Protein AF-A0A6J4Q2N6-F1 (afdb_monomer_lite)

pLDDT: mean 93.21, std 6.3, range [59.44, 98.12]

Sequence (113 aa):
MELRCPDPSANIYLCFAALLHAGLEGIEKGYELPEPMERNLYNLSVEERDKMGIQSLPADLGEAIKEAENSELLHKALGEHTYTRLLELKREEFEDYRIQVTPYELEKFLPVL

Organism: NCBI:txid349277

InterPro domains:
  IPR008146 Glutamine synthetase, catalytic domain [PF00120] (1-108)
  IPR008146 Glutamine synthetase, catalytic domain [PS51987] (1-113)
  IPR014746 Glutamine synthetase/guanido kinase, catalytic domain [SSF55931] (1-110)

Foldseek 3Di:
DDDDPDDPVDDPVLVVLLVVLVVVVCVVVVDDDDDDDPDDPVPDDPVRCVVVVNDDDDPDLVSVLVVLVPDPSSCVSLDDPRSVVVSVVSVVVVVVVVPDDDPVNCVPPVVVD

Structure (mmCIF, N/CA/C/O backbone):
data_AF-A0A6J4Q2N6-F1
#
_entry.id   AF-A0A6J4Q2N6-F1
#
loop_
_atom_site.group_PDB
_atom_site.id
_atom_site.type_symbol
_atom_site.label_atom_id
_atom_site.label_alt_id
_atom_site.label_comp_id
_atom_site.label_asym_id
_atom_site.label_entity_id
_atom_site.label_seq_id
_atom_site.pdbx_PDB_ins_code
_atom_site.Cartn_x
_atom_site.Cartn_y
_atom_site.Cartn_z
_atom_site.occupancy
_atom_site.B_iso_or_equiv
_atom_site.auth_seq_id
_atom_site.auth_comp_id
_atom_site.auth_asym_id
_atom_site.auth_atom_id
_atom_site.pdbx_PDB_model_num
ATOM 1 N N . MET A 1 1 ? 2.174 3.136 19.176 1.00 83.50 1 MET A N 1
ATOM 2 C CA . MET A 1 1 ? 2.143 2.174 18.056 1.00 83.50 1 MET A CA 1
ATOM 3 C C . MET A 1 1 ? 3.378 2.412 17.206 1.00 83.50 1 MET A C 1
ATOM 5 O O . MET A 1 1 ? 3.679 3.569 16.945 1.00 83.50 1 MET A O 1
ATOM 9 N N . GLU A 1 2 ? 4.082 1.356 16.811 1.00 91.75 2 GLU A N 1
ATOM 10 C CA . GLU A 1 2 ? 5.171 1.408 15.828 1.00 91.75 2 GLU A CA 1
ATOM 11 C C . GLU A 1 2 ? 4.742 0.561 14.626 1.00 91.75 2 GLU A C 1
ATOM 13 O O . GLU A 1 2 ? 4.507 -0.637 14.777 1.00 91.75 2 GLU A O 1
ATOM 18 N N . LEU A 1 3 ? 4.598 1.178 13.450 1.00 92.88 3 LEU A N 1
ATOM 19 C CA . LEU A 1 3 ? 4.244 0.468 12.223 1.00 92.88 3 LEU A CA 1
ATOM 20 C C . LEU A 1 3 ? 5.502 0.250 11.382 1.00 92.88 3 LEU A C 1
ATOM 22 O O . LEU A 1 3 ? 6.179 1.208 11.021 1.00 92.88 3 LEU A O 1
ATOM 26 N N . ARG A 1 4 ? 5.805 -1.015 11.082 1.00 93.38 4 ARG A N 1
ATOM 27 C CA . ARG A 1 4 ? 7.092 -1.436 10.502 1.00 93.38 4 ARG A CA 1
ATOM 28 C C . ARG A 1 4 ? 7.023 -1.827 9.024 1.00 93.38 4 ARG A C 1
ATOM 30 O O . ARG A 1 4 ? 8.037 -2.237 8.475 1.00 93.38 4 ARG A O 1
ATOM 37 N N . CYS A 1 5 ? 5.843 -1.755 8.405 1.00 92.25 5 CYS A N 1
ATOM 38 C CA . CYS A 1 5 ? 5.669 -2.079 6.990 1.00 92.25 5 CYS A CA 1
ATOM 39 C C . CYS A 1 5 ? 6.104 -0.976 6.006 1.00 92.25 5 CYS A C 1
ATOM 41 O O . CYS A 1 5 ? 6.530 -1.358 4.920 1.00 92.25 5 CYS A O 1
ATOM 43 N N . PRO A 1 6 ? 6.046 0.341 6.310 1.00 94.12 6 PRO A N 1
ATOM 44 C CA . PRO A 1 6 ? 6.504 1.344 5.355 1.00 94.12 6 PRO A CA 1
ATOM 45 C C . PRO A 1 6 ? 8.027 1.329 5.220 1.00 94.12 6 PRO A C 1
ATOM 47 O O . PRO A 1 6 ? 8.745 1.274 6.221 1.00 94.12 6 PRO A O 1
ATOM 50 N N . ASP A 1 7 ? 8.512 1.450 3.989 1.00 95.62 7 ASP A N 1
ATOM 51 C CA . ASP A 1 7 ? 9.932 1.567 3.671 1.00 95.62 7 ASP A CA 1
ATOM 52 C C . ASP A 1 7 ? 10.292 2.978 3.137 1.00 95.62 7 ASP A C 1
ATOM 54 O O . ASP A 1 7 ? 9.400 3.779 2.832 1.00 95.62 7 ASP A O 1
ATOM 58 N N . PRO A 1 8 ? 11.592 3.326 3.030 1.00 94.31 8 PRO A N 1
ATOM 59 C CA . PRO A 1 8 ? 12.031 4.665 2.622 1.00 94.31 8 PRO A CA 1
ATOM 60 C C . PRO A 1 8 ? 11.697 5.071 1.178 1.00 94.31 8 PRO A C 1
ATOM 62 O O . PRO A 1 8 ? 11.887 6.238 0.837 1.00 94.31 8 PRO A O 1
ATOM 65 N N . SER A 1 9 ? 11.244 4.152 0.319 1.00 94.69 9 SER A N 1
ATOM 66 C CA . SER A 1 9 ? 10.806 4.475 -1.046 1.00 94.69 9 SER A CA 1
ATOM 67 C C . SER A 1 9 ? 9.444 5.174 -1.078 1.00 94.69 9 SER A C 1
ATOM 69 O O . SER A 1 9 ? 9.107 5.843 -2.059 1.00 94.69 9 SER A O 1
ATOM 71 N N . ALA A 1 10 ? 8.660 5.053 -0.003 1.00 94.81 10 ALA A N 1
ATOM 72 C CA . ALA A 1 10 ? 7.348 5.664 0.085 1.00 94.81 10 ALA A CA 1
ATOM 73 C C . ALA A 1 10 ? 7.441 7.195 0.158 1.00 94.81 10 ALA A C 1
ATOM 75 O O . ALA A 1 10 ? 8.275 7.774 0.859 1.00 94.81 10 ALA A O 1
ATOM 76 N N . ASN A 1 11 ? 6.500 7.878 -0.498 1.00 96.44 11 ASN A N 1
ATOM 77 C CA . ASN A 1 11 ? 6.306 9.301 -0.257 1.00 96.44 11 ASN A CA 1
ATOM 78 C C . ASN A 1 11 ? 5.786 9.496 1.175 1.00 96.44 11 ASN A C 1
ATOM 80 O O . ASN A 1 11 ? 4.658 9.112 1.493 1.00 96.44 11 ASN A O 1
ATOM 84 N N . ILE A 1 12 ? 6.605 10.120 2.022 1.00 96.75 12 ILE A N 1
ATOM 85 C CA . ILE A 1 12 ? 6.328 10.266 3.454 1.00 96.75 12 ILE A CA 1
ATOM 86 C C . ILE A 1 12 ? 5.011 11.003 3.742 1.00 96.75 12 ILE A C 1
ATOM 88 O O . ILE A 1 12 ? 4.319 10.674 4.703 1.00 96.75 12 ILE A O 1
ATOM 92 N N . TYR A 1 13 ? 4.616 11.950 2.886 1.00 97.12 13 TYR A N 1
ATOM 93 C CA . TYR A 1 13 ? 3.376 12.707 3.048 1.00 97.12 13 TYR A CA 1
ATOM 94 C C . TYR A 1 13 ? 2.147 11.853 2.733 1.00 97.12 13 TYR A C 1
ATOM 96 O O . TYR A 1 13 ? 1.194 11.847 3.509 1.00 97.12 13 TYR A O 1
ATOM 104 N N . LEU A 1 14 ? 2.182 11.099 1.629 1.00 96.88 14 LEU A N 1
ATOM 105 C CA . LEU A 1 14 ? 1.081 10.205 1.248 1.00 96.88 14 LEU A CA 1
ATOM 106 C C . LEU A 1 14 ? 0.936 9.053 2.246 1.00 96.88 14 LEU A C 1
ATOM 108 O O . LEU A 1 14 ? -0.179 8.696 2.620 1.00 96.88 14 LEU A O 1
ATOM 112 N N . CYS A 1 15 ? 2.065 8.519 2.718 1.00 96.69 15 CYS A N 1
ATOM 113 C CA . CYS A 1 15 ? 2.095 7.481 3.740 1.00 96.69 15 CYS A CA 1
ATOM 114 C C . CYS A 1 15 ? 1.436 7.969 5.036 1.00 96.69 15 CYS A C 1
ATOM 116 O O . CYS A 1 15 ? 0.488 7.350 5.516 1.00 96.69 15 CYS A O 1
ATOM 118 N N . PHE A 1 16 ? 1.856 9.120 5.575 1.00 96.12 16 PHE A N 1
ATOM 119 C CA . PHE A 1 16 ? 1.246 9.646 6.797 1.00 96.12 16 PHE A CA 1
ATOM 120 C C . PHE A 1 16 ? -0.221 10.036 6.626 1.00 96.12 16 PHE A C 1
ATOM 122 O O . PHE A 1 16 ? -0.995 9.809 7.554 1.00 96.12 16 PHE A O 1
ATOM 129 N N . ALA A 1 17 ? -0.622 10.560 5.465 1.00 96.88 17 ALA A N 1
ATOM 130 C CA . ALA A 1 17 ? -2.030 10.820 5.181 1.00 96.88 17 ALA A CA 1
ATOM 131 C C . ALA A 1 17 ? -2.855 9.524 5.272 1.00 96.88 17 ALA A C 1
ATOM 133 O O . ALA A 1 17 ? -3.805 9.454 6.051 1.00 96.88 17 ALA A O 1
ATOM 134 N N . ALA A 1 18 ? -2.452 8.466 4.563 1.00 97.00 18 ALA A N 1
ATOM 135 C CA . ALA A 1 18 ? -3.159 7.186 4.588 1.00 97.00 18 ALA A CA 1
ATOM 136 C C . ALA A 1 18 ? -3.214 6.571 5.999 1.00 97.00 18 ALA A C 1
ATOM 138 O O . ALA A 1 18 ? -4.280 6.150 6.448 1.00 97.00 18 ALA A O 1
ATOM 139 N N . LEU A 1 19 ? -2.093 6.574 6.729 1.00 96.56 19 LEU A N 1
ATOM 140 C CA . LEU A 1 19 ? -2.019 6.014 8.082 1.00 96.56 19 LEU A CA 1
ATOM 141 C C . LEU A 1 19 ? -2.878 6.779 9.090 1.00 96.56 19 LEU A C 1
ATOM 143 O O . LEU A 1 19 ? -3.542 6.163 9.925 1.00 96.56 19 LEU A O 1
ATOM 147 N N . LEU A 1 20 ? -2.880 8.112 9.018 1.00 96.81 20 LEU A N 1
ATOM 148 C CA . LEU A 1 20 ? -3.699 8.935 9.899 1.00 96.81 20 LEU A CA 1
ATOM 149 C C . LEU A 1 20 ? -5.188 8.689 9.640 1.00 96.81 20 LEU A C 1
ATOM 151 O O . LEU A 1 20 ? -5.937 8.4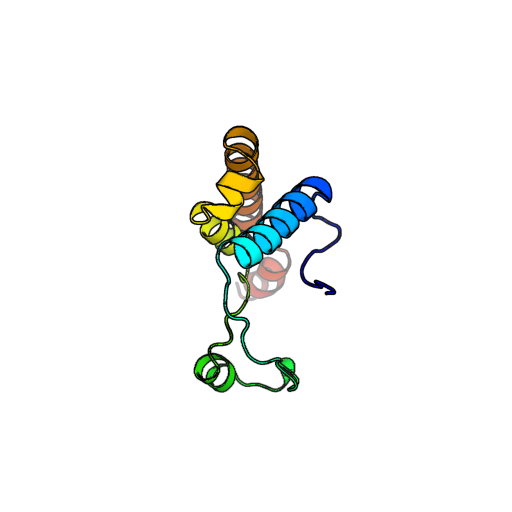78 10.589 1.00 96.81 20 LEU A O 1
ATOM 155 N N . HIS A 1 21 ? -5.604 8.655 8.373 1.00 97.31 21 HIS A N 1
ATOM 156 C CA . HIS A 1 21 ? -6.988 8.358 8.006 1.00 97.31 21 HIS A CA 1
ATOM 157 C C . HIS A 1 21 ? -7.417 6.947 8.433 1.00 97.31 21 HIS A C 1
ATOM 159 O O . HIS A 1 21 ? -8.523 6.787 8.944 1.00 97.31 21 HIS A O 1
ATOM 165 N N . ALA A 1 22 ? -6.541 5.945 8.303 1.00 96.38 22 ALA A N 1
ATOM 166 C CA . ALA A 1 22 ? -6.800 4.589 8.789 1.00 96.38 22 ALA A CA 1
ATOM 167 C C . ALA A 1 22 ? -7.020 4.548 10.309 1.00 96.38 22 ALA A C 1
ATOM 169 O O . ALA A 1 22 ? -7.977 3.938 10.787 1.00 96.38 22 ALA A O 1
ATOM 170 N N . GLY A 1 23 ? -6.168 5.240 11.071 1.00 96.00 23 GLY A N 1
ATOM 171 C CA . GLY A 1 23 ? -6.305 5.336 12.524 1.00 96.00 23 GLY A CA 1
ATOM 172 C C . GLY A 1 23 ? -7.573 6.075 12.956 1.00 96.00 23 GLY A C 1
ATOM 173 O O . GLY A 1 23 ? -8.283 5.604 13.843 1.00 96.00 23 GLY A O 1
ATOM 174 N N . LEU A 1 24 ? 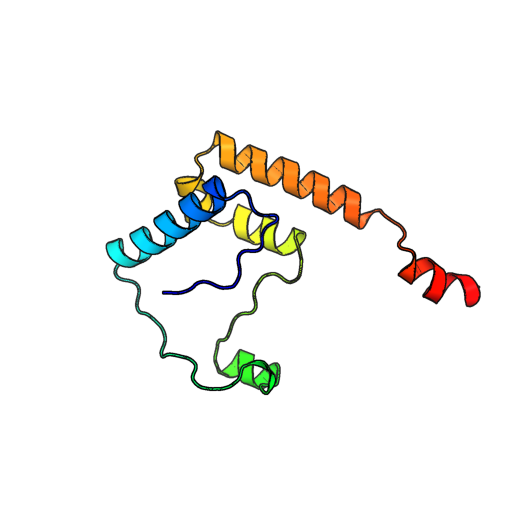-7.878 7.211 12.319 1.00 97.00 24 LEU A N 1
ATOM 175 C CA . LEU A 1 24 ? -9.077 7.998 12.615 1.00 97.00 24 LEU A CA 1
ATOM 176 C C . LEU A 1 24 ? -10.354 7.220 12.306 1.00 97.00 24 LEU A C 1
ATOM 178 O O . LEU A 1 24 ? -11.251 7.199 13.142 1.00 97.00 24 LEU A O 1
ATOM 182 N N . GLU A 1 25 ? -10.417 6.521 11.170 1.00 97.44 25 GLU A N 1
ATOM 183 C CA . GLU A 1 25 ? -11.595 5.724 10.829 1.00 97.44 25 GLU A CA 1
ATOM 184 C C . GLU A 1 25 ? -11.837 4.603 11.854 1.00 97.44 25 GLU A C 1
ATOM 186 O O . GLU A 1 25 ? -12.979 4.379 12.259 1.00 97.44 25 GLU A O 1
ATOM 191 N N . GLY A 1 26 ? -10.774 3.945 12.330 1.00 96.38 26 GLY A N 1
ATOM 192 C CA . GLY A 1 26 ? -10.881 2.935 13.384 1.00 96.38 26 GLY A CA 1
ATOM 193 C C . GLY A 1 26 ? -11.434 3.492 14.699 1.00 96.38 26 GLY A C 1
ATOM 194 O O . GLY A 1 26 ? -12.239 2.827 15.351 1.00 96.38 26 GLY A O 1
ATOM 195 N N . ILE A 1 27 ? -11.059 4.725 15.066 1.00 96.62 27 ILE A N 1
ATOM 196 C CA . ILE A 1 27 ? -11.593 5.421 16.249 1.00 96.62 27 ILE A CA 1
ATOM 197 C C . ILE A 1 27 ? -13.061 5.810 16.031 1.00 96.62 27 ILE A C 1
ATOM 199 O O . ILE A 1 27 ? -13.897 5.544 16.890 1.00 96.62 27 ILE A O 1
ATOM 203 N N . GLU A 1 28 ? -13.383 6.424 14.891 1.00 97.00 28 GLU A N 1
ATOM 204 C CA . GLU A 1 28 ? -14.729 6.921 14.577 1.00 97.00 28 GLU A CA 1
ATOM 205 C C . GLU A 1 28 ? -15.763 5.797 14.483 1.00 97.00 28 GLU A C 1
ATOM 207 O O . GLU A 1 28 ? -16.890 5.949 14.956 1.00 97.00 28 GLU A O 1
ATOM 212 N N . LYS A 1 29 ? -15.385 4.661 13.887 1.00 96.94 29 LYS A N 1
ATOM 213 C CA . LYS A 1 29 ? -16.266 3.500 13.713 1.00 96.94 29 LYS A CA 1
ATOM 214 C C . LYS A 1 29 ? -16.174 2.481 14.851 1.00 96.94 29 LYS A C 1
ATOM 216 O O . LYS A 1 29 ? -16.944 1.525 14.850 1.00 96.94 29 LYS A O 1
ATOM 221 N N . GLY A 1 30 ? -15.260 2.671 15.804 1.00 96.62 30 GLY A N 1
ATOM 222 C CA . GLY A 1 30 ? -15.091 1.786 16.956 1.00 96.62 30 GLY A CA 1
ATOM 223 C C . GLY A 1 30 ? -14.693 0.360 16.574 1.00 96.62 30 GLY A C 1
ATOM 224 O O . GLY A 1 30 ? -15.303 -0.589 17.057 1.00 96.62 30 GLY A O 1
ATOM 225 N N . TYR A 1 31 ? -13.709 0.203 15.684 1.00 95.81 31 TYR A N 1
ATOM 226 C CA . TYR A 1 31 ? -13.251 -1.122 15.257 1.00 95.81 31 TYR A CA 1
ATOM 227 C C . TYR A 1 31 ? -12.683 -1.928 16.432 1.00 95.81 31 TYR A C 1
ATOM 229 O O . TYR A 1 31 ? -11.856 -1.435 17.202 1.00 95.81 31 TYR A O 1
ATOM 237 N N . GLU A 1 32 ? -13.103 -3.189 16.541 1.00 94.56 32 GLU A N 1
ATOM 238 C CA . GLU A 1 32 ? -12.531 -4.128 17.501 1.00 94.56 32 GLU A CA 1
ATOM 239 C C . GLU A 1 32 ? -11.139 -4.559 17.035 1.00 94.56 32 GLU A C 1
ATOM 241 O O . GLU A 1 32 ? -10.936 -4.957 15.885 1.00 94.56 32 GLU A O 1
ATOM 246 N N . LEU A 1 33 ? -10.164 -4.459 17.938 1.00 90.25 33 LEU A N 1
ATOM 247 C CA . LEU A 1 33 ? -8.807 -4.910 17.668 1.00 90.25 33 LEU A CA 1
ATOM 248 C C . LEU A 1 33 ? -8.700 -6.406 17.973 1.00 90.25 33 LEU A C 1
ATOM 250 O O . LEU A 1 33 ? -9.188 -6.842 19.018 1.00 90.25 33 LEU A O 1
ATOM 254 N N . PRO A 1 34 ? -8.043 -7.193 17.106 1.00 87.88 34 PRO A N 1
ATOM 255 C CA . PRO A 1 34 ? -7.752 -8.580 17.420 1.00 87.88 34 PRO A CA 1
ATOM 256 C C . PRO A 1 34 ? -6.780 -8.672 18.602 1.00 87.88 34 PRO A C 1
ATOM 258 O O . PRO A 1 34 ? -6.007 -7.748 18.875 1.00 87.88 34 PRO A O 1
ATOM 261 N N . GLU A 1 35 ? -6.784 -9.826 19.266 1.00 88.94 35 GLU A N 1
ATOM 262 C CA . GLU A 1 35 ? -5.813 -10.136 20.314 1.00 88.94 35 GLU A CA 1
ATOM 263 C C . GLU A 1 35 ? -4.371 -10.056 19.774 1.00 88.94 35 GLU A C 1
ATOM 265 O O . GLU A 1 35 ? -4.104 -10.450 18.629 1.00 88.94 35 GLU A O 1
ATOM 270 N N . PRO A 1 36 ? -3.414 -9.558 20.575 1.00 87.69 36 PRO A N 1
ATOM 271 C CA . PRO A 1 36 ? -2.036 -9.402 20.139 1.00 87.69 36 PRO A CA 1
ATOM 272 C C . PRO A 1 36 ? -1.386 -10.756 19.826 1.00 87.69 36 PRO A C 1
ATOM 274 O O . PRO A 1 36 ? -1.493 -11.728 20.574 1.00 87.69 36 PRO A O 1
ATOM 277 N N . MET A 1 37 ? -0.640 -10.809 18.722 1.00 83.69 37 MET A N 1
ATOM 278 C CA . MET A 1 37 ? 0.147 -11.985 18.358 1.00 83.69 37 MET A CA 1
ATOM 279 C C . MET A 1 37 ? 1.454 -12.021 19.157 1.00 83.69 37 MET A C 1
ATOM 281 O O . MET A 1 37 ? 2.405 -11.312 18.836 1.00 83.69 37 MET A O 1
ATOM 285 N N . GLU A 1 38 ? 1.530 -12.884 20.166 1.00 84.88 38 GLU A N 1
ATOM 286 C CA . GLU A 1 38 ? 2.754 -13.067 20.966 1.00 84.88 38 GLU A CA 1
ATOM 287 C C . GLU A 1 38 ? 3.721 -14.107 20.373 1.00 84.88 38 GLU A C 1
ATOM 289 O O . GLU A 1 38 ? 4.878 -14.214 20.784 1.00 84.88 38 GLU A O 1
ATOM 294 N N . ARG A 1 39 ? 3.260 -14.903 19.398 1.00 80.56 39 ARG A N 1
ATOM 295 C CA . ARG A 1 39 ? 4.069 -15.945 18.754 1.00 80.56 39 ARG A CA 1
ATOM 296 C C . ARG A 1 39 ? 4.880 -15.376 17.598 1.00 80.56 39 ARG A C 1
ATOM 298 O O . ARG A 1 39 ? 4.438 -14.494 16.868 1.00 80.56 39 ARG A O 1
ATOM 305 N N . ASN A 1 40 ? 6.060 -15.949 17.380 1.00 80.62 40 ASN A N 1
ATOM 306 C CA . ASN A 1 40 ? 6.878 -15.603 16.228 1.00 80.62 40 ASN A CA 1
ATOM 307 C C . ASN A 1 40 ? 6.229 -16.123 14.930 1.00 80.62 40 ASN A C 1
ATOM 309 O O . ASN A 1 40 ? 6.199 -17.332 14.692 1.00 80.62 40 ASN A O 1
ATOM 313 N N . LEU A 1 41 ? 5.759 -15.203 14.080 1.00 79.12 41 LEU A N 1
ATOM 314 C CA . LEU A 1 41 ? 5.115 -15.515 12.799 1.00 79.12 41 LEU A CA 1
ATOM 315 C C . LEU A 1 41 ? 5.997 -16.341 11.850 1.00 79.12 41 LEU A C 1
ATOM 317 O O . LEU A 1 41 ? 5.464 -17.122 11.061 1.00 79.12 41 LEU A O 1
ATOM 321 N N . TYR A 1 42 ? 7.327 -16.214 11.918 1.00 76.88 42 TYR A N 1
ATOM 322 C CA . TYR A 1 42 ? 8.249 -16.947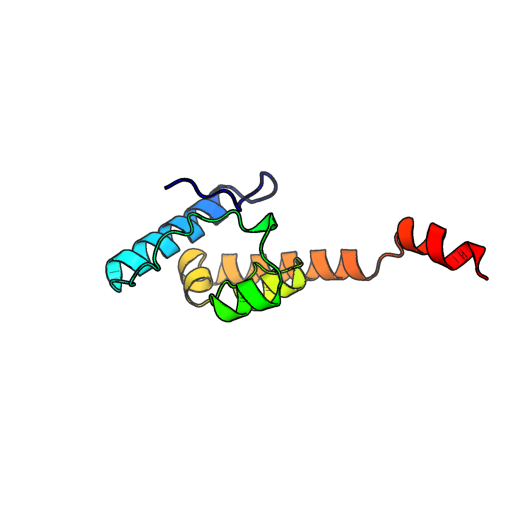 11.038 1.00 76.88 42 TYR A CA 1
ATOM 323 C C . TYR A 1 42 ? 8.245 -18.460 11.279 1.00 76.88 42 TYR A C 1
ATOM 325 O O . TYR A 1 42 ? 8.628 -19.213 10.390 1.00 76.88 42 TYR A O 1
ATOM 333 N N . ASN A 1 43 ? 7.781 -18.902 12.449 1.00 85.12 43 ASN A N 1
ATOM 334 C CA . ASN A 1 43 ? 7.731 -20.318 12.808 1.00 85.12 43 ASN A CA 1
ATOM 335 C C . ASN A 1 43 ? 6.386 -20.975 12.472 1.00 85.12 43 ASN A C 1
ATOM 337 O O . ASN A 1 43 ? 6.255 -22.184 12.638 1.00 85.12 43 ASN A O 1
ATOM 341 N N . LEU A 1 44 ? 5.391 -20.192 12.046 1.00 82.25 44 LEU A N 1
ATOM 342 C CA . LEU A 1 44 ? 4.074 -20.705 11.684 1.00 82.25 44 LEU A CA 1
ATOM 343 C C . LEU A 1 44 ? 4.080 -21.184 10.234 1.00 82.25 44 LEU A C 1
ATOM 345 O O . LEU A 1 44 ? 4.483 -20.443 9.331 1.00 82.25 44 LEU A O 1
ATOM 349 N N . SER A 1 45 ? 3.571 -22.392 10.017 1.00 85.69 45 SER A N 1
ATOM 350 C CA . SER A 1 45 ? 3.227 -22.889 8.686 1.00 85.69 45 SER A CA 1
ATOM 351 C C . SER A 1 45 ? 2.090 -22.068 8.064 1.00 85.69 45 SER A C 1
ATOM 353 O O . SER A 1 45 ? 1.342 -21.379 8.761 1.00 85.69 45 SER A O 1
ATOM 355 N N . VAL A 1 46 ? 1.940 -22.150 6.739 1.00 83.50 46 VAL A N 1
ATOM 356 C CA . VAL A 1 46 ? 0.845 -21.478 6.014 1.00 83.50 46 VAL A CA 1
ATOM 357 C C . VAL A 1 46 ? -0.516 -21.916 6.568 1.00 83.50 46 VAL A C 1
ATOM 359 O O . VAL A 1 46 ? -1.341 -21.075 6.903 1.00 83.50 46 VAL A O 1
ATOM 362 N N . GLU A 1 47 ? -0.701 -23.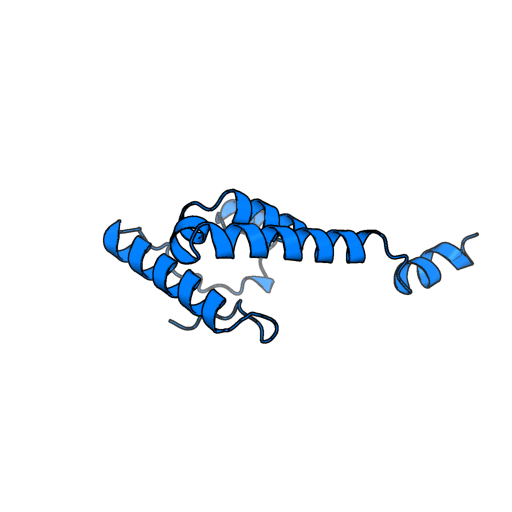218 6.804 1.00 85.38 47 GLU A N 1
ATOM 363 C CA . GLU A 1 47 ? -1.944 -23.767 7.358 1.00 85.38 47 GLU A CA 1
ATOM 364 C C . GLU A 1 47 ? -2.275 -23.232 8.759 1.00 85.38 47 GLU A C 1
ATOM 366 O O . GLU A 1 47 ? -3.442 -23.041 9.100 1.00 85.38 47 GLU A O 1
ATOM 371 N N . GLU A 1 48 ? -1.264 -23.014 9.604 1.00 84.88 48 GLU A N 1
ATOM 372 C CA . GLU A 1 48 ? -1.462 -22.430 10.933 1.00 84.88 48 GLU A CA 1
ATOM 373 C C . GLU A 1 48 ? -1.843 -20.954 10.843 1.00 84.88 48 GLU A C 1
ATOM 375 O O . GLU A 1 48 ? -2.727 -20.517 11.579 1.00 84.88 48 GLU A O 1
ATOM 380 N N . ARG A 1 49 ? -1.229 -20.197 9.925 1.00 84.88 49 ARG A N 1
ATOM 381 C CA . ARG A 1 49 ? -1.580 -18.789 9.685 1.00 84.88 49 ARG A CA 1
ATOM 382 C C . ARG A 1 49 ? -3.026 -18.653 9.220 1.00 84.88 49 ARG A C 1
ATOM 384 O O . ARG A 1 49 ? -3.760 -17.844 9.784 1.00 84.88 49 ARG A O 1
ATOM 391 N N . ASP A 1 50 ? -3.447 -19.507 8.290 1.00 83.81 50 ASP A N 1
ATOM 392 C CA . ASP A 1 50 ? -4.812 -19.517 7.762 1.00 83.81 50 ASP A CA 1
ATOM 393 C C . ASP A 1 50 ? -5.836 -19.861 8.852 1.00 83.81 50 ASP A C 1
ATOM 395 O O . ASP A 1 50 ? -6.844 -19.171 9.005 1.00 83.81 50 ASP A O 1
ATOM 399 N N . LYS A 1 51 ? -5.556 -20.878 9.683 1.00 85.00 51 LYS A N 1
ATOM 400 C CA . LYS A 1 51 ? -6.420 -21.246 10.824 1.00 85.00 51 LYS A CA 1
ATOM 401 C C . LYS A 1 51 ? -6.555 -20.128 11.855 1.00 85.00 51 LYS A C 1
ATOM 403 O O . LYS A 1 51 ? -7.571 -20.055 12.540 1.00 85.00 51 LYS A O 1
ATOM 408 N N . MET A 1 52 ? -5.531 -19.290 11.986 1.00 83.12 52 MET A N 1
ATOM 409 C CA . MET A 1 52 ? -5.519 -18.140 12.889 1.00 83.12 52 MET A CA 1
ATOM 410 C C . MET A 1 52 ? -6.094 -16.869 12.245 1.00 83.12 52 MET A C 1
ATOM 412 O O . MET A 1 52 ? -6.142 -15.837 12.909 1.00 83.12 52 MET A O 1
ATOM 416 N N . GLY A 1 53 ? -6.519 -16.921 10.976 1.00 83.56 53 GLY A N 1
ATOM 417 C CA . GLY A 1 53 ? -7.036 -15.761 10.248 1.00 83.56 53 GLY A CA 1
ATOM 418 C C . GLY A 1 53 ? -5.978 -14.691 9.963 1.00 83.56 53 GLY A C 1
ATOM 419 O O . GLY A 1 53 ? -6.320 -13.526 9.773 1.00 83.56 53 GLY A O 1
ATOM 420 N N . ILE A 1 54 ? -4.692 -15.056 9.960 1.00 85.19 54 ILE A N 1
ATOM 421 C CA . ILE A 1 54 ? -3.595 -14.122 9.697 1.00 85.19 54 ILE A CA 1
ATOM 422 C C . ILE A 1 54 ? -3.496 -13.905 8.190 1.00 85.19 54 ILE A C 1
ATOM 424 O O . ILE A 1 54 ? -3.009 -14.763 7.455 1.00 85.19 54 ILE A O 1
ATOM 428 N N . GLN A 1 55 ? -3.921 -12.731 7.736 1.00 86.94 55 GLN A N 1
ATOM 429 C CA . GLN A 1 55 ? -3.774 -12.328 6.343 1.00 86.94 55 GLN A CA 1
ATOM 430 C C . GLN A 1 55 ? -2.347 -11.844 6.069 1.00 86.94 55 GLN A C 1
ATOM 432 O O . GLN A 1 55 ? -1.740 -11.143 6.882 1.00 86.94 55 GLN A O 1
ATOM 437 N N . SER A 1 56 ? -1.808 -12.232 4.913 1.00 89.44 56 SER A N 1
ATOM 438 C CA . SER A 1 56 ? -0.529 -11.706 4.433 1.00 89.44 56 SER A CA 1
ATOM 439 C C . SER A 1 56 ? -0.749 -10.385 3.703 1.00 89.44 56 SER A C 1
ATOM 441 O O . SER A 1 56 ? -1.799 -10.169 3.102 1.00 89.44 56 SER A O 1
ATOM 443 N N . LEU A 1 57 ? 0.254 -9.508 3.753 1.00 93.62 57 LEU A N 1
ATOM 444 C CA . LEU A 1 57 ? 0.289 -8.324 2.898 1.00 93.62 57 LEU A CA 1
ATOM 445 C C . LEU A 1 57 ? 0.402 -8.739 1.419 1.00 93.62 57 LEU A C 1
ATOM 447 O O . LEU A 1 57 ? 0.858 -9.856 1.151 1.00 93.62 57 LEU A O 1
ATOM 451 N N . PRO A 1 58 ? 0.031 -7.847 0.482 1.00 96.12 58 PRO A N 1
ATOM 452 C CA . PRO A 1 58 ? 0.218 -8.078 -0.947 1.00 96.12 58 PRO A CA 1
ATOM 453 C C . PRO A 1 58 ? 1.640 -8.549 -1.272 1.00 96.12 58 PRO A C 1
ATOM 455 O O . PRO A 1 58 ? 2.613 -8.000 -0.747 1.00 96.12 58 PRO A O 1
ATOM 458 N N . ALA A 1 59 ? 1.758 -9.571 -2.120 1.00 95.31 59 ALA A N 1
ATOM 459 C CA . ALA A 1 59 ? 3.038 -10.195 -2.450 1.00 95.31 59 ALA A CA 1
ATOM 460 C C . ALA A 1 59 ? 3.879 -9.344 -3.412 1.00 95.31 59 ALA A C 1
ATOM 462 O O . ALA A 1 59 ? 5.108 -9.432 -3.411 1.00 95.31 59 ALA A O 1
ATOM 463 N N . ASP A 1 60 ? 3.220 -8.519 -4.223 1.00 96.69 60 ASP A N 1
ATOM 464 C CA . ASP A 1 60 ? 3.853 -7.627 -5.181 1.00 96.69 60 ASP A CA 1
ATOM 465 C C . ASP A 1 60 ? 3.089 -6.301 -5.335 1.00 96.69 60 ASP A C 1
ATOM 467 O O . ASP A 1 60 ? 2.013 -6.083 -4.767 1.00 96.69 60 ASP A O 1
ATOM 471 N N . LEU A 1 61 ? 3.679 -5.384 -6.108 1.00 97.06 61 LEU A N 1
ATOM 472 C CA . LEU A 1 61 ? 3.091 -4.076 -6.388 1.00 97.06 61 LEU A CA 1
ATOM 473 C C . LEU A 1 61 ? 1.747 -4.195 -7.129 1.00 97.06 61 LEU A C 1
ATOM 475 O O . LEU A 1 61 ? 0.854 -3.387 -6.890 1.00 97.06 61 LEU A O 1
ATOM 479 N N . GLY A 1 62 ? 1.573 -5.196 -7.992 1.00 97.38 62 GLY A N 1
ATOM 480 C CA . GLY A 1 62 ? 0.333 -5.415 -8.733 1.00 97.38 62 GLY A CA 1
ATOM 481 C C . GLY A 1 62 ? -0.835 -5.801 -7.828 1.00 97.38 62 GLY A C 1
ATOM 482 O O . GLY A 1 62 ? -1.937 -5.274 -7.983 1.00 97.38 62 GLY A O 1
ATOM 483 N N . GLU A 1 63 ? -0.608 -6.684 -6.857 1.00 97.62 63 GLU A N 1
ATOM 484 C CA . GLU A 1 63 ? -1.591 -7.007 -5.820 1.00 97.62 63 GLU A CA 1
ATOM 485 C C . GLU A 1 63 ? -1.889 -5.798 -4.927 1.00 97.62 63 GLU A C 1
ATOM 487 O O . GLU A 1 63 ? -3.054 -5.519 -4.643 1.00 97.62 63 GLU A O 1
ATOM 492 N N . ALA A 1 64 ? -0.865 -5.025 -4.549 1.00 97.56 64 ALA A N 1
ATOM 493 C CA . ALA A 1 64 ? -1.050 -3.824 -3.737 1.00 97.56 64 ALA A CA 1
ATOM 494 C C . ALA A 1 64 ? -1.883 -2.753 -4.461 1.00 97.56 64 ALA A C 1
ATOM 496 O O . ALA A 1 64 ? -2.727 -2.110 -3.841 1.00 97.56 64 ALA A O 1
ATOM 497 N N . ILE A 1 65 ? -1.685 -2.584 -5.775 1.00 97.94 65 ILE A N 1
ATOM 498 C CA . ILE A 1 65 ? -2.491 -1.687 -6.618 1.00 97.94 65 ILE A CA 1
ATOM 499 C C . ILE A 1 65 ? -3.953 -2.135 -6.640 1.00 97.94 65 ILE A C 1
ATOM 501 O O . ILE A 1 65 ? -4.834 -1.298 -6.471 1.00 97.94 65 ILE A O 1
ATOM 505 N N . LYS A 1 66 ? -4.227 -3.436 -6.800 1.00 97.38 66 LYS A N 1
ATOM 506 C CA . LYS A 1 66 ? -5.603 -3.964 -6.786 1.00 97.38 66 LYS A CA 1
ATOM 507 C C . LYS A 1 66 ? -6.288 -3.746 -5.440 1.00 97.38 66 LYS A C 1
ATOM 509 O O . LYS A 1 66 ? -7.462 -3.392 -5.402 1.00 97.38 66 LYS A O 1
ATOM 514 N N . GLU A 1 67 ? -5.577 -3.942 -4.335 1.00 97.25 67 GLU A N 1
ATOM 515 C CA . GLU A 1 67 ? -6.137 -3.671 -3.008 1.00 97.25 67 GLU A CA 1
ATOM 516 C C . GLU A 1 67 ? -6.409 -2.171 -2.824 1.00 97.25 67 GLU A C 1
ATOM 518 O O . GLU A 1 67 ? -7.477 -1.765 -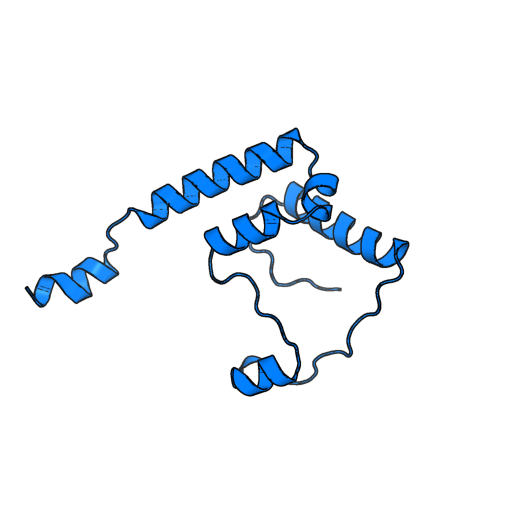2.366 1.00 97.25 67 GLU A O 1
ATOM 523 N N . ALA A 1 68 ? -5.473 -1.329 -3.269 1.00 97.12 68 ALA A N 1
ATOM 524 C CA . ALA A 1 68 ? -5.620 0.119 -3.251 1.00 97.12 68 ALA A CA 1
ATOM 525 C C . ALA A 1 68 ? -6.820 0.600 -4.087 1.00 97.12 68 ALA A C 1
ATOM 527 O O . ALA A 1 68 ? -7.552 1.462 -3.611 1.00 97.12 68 ALA A O 1
ATOM 528 N N . GLU A 1 69 ? -7.056 0.018 -5.270 1.00 97.00 69 GLU A N 1
ATOM 529 C CA . GLU A 1 69 ? -8.192 0.312 -6.164 1.00 97.00 69 GLU A CA 1
ATOM 530 C C . GLU A 1 69 ? -9.560 0.086 -5.508 1.00 97.00 69 GLU A C 1
ATOM 532 O O . GLU A 1 69 ? -10.517 0.805 -5.801 1.00 97.00 69 GLU A O 1
ATOM 537 N N . ASN A 1 70 ? -9.646 -0.912 -4.627 1.00 96.56 70 ASN A N 1
ATOM 538 C CA . ASN A 1 70 ? -10.871 -1.274 -3.919 1.00 96.56 70 ASN A CA 1
ATOM 539 C C . ASN A 1 70 ? -11.010 -0.550 -2.566 1.00 96.56 70 ASN A C 1
ATOM 541 O O . ASN A 1 70 ? -12.008 -0.725 -1.865 1.00 96.56 70 ASN A O 1
ATOM 545 N N . SER A 1 71 ? -10.033 0.279 -2.185 1.00 96.75 71 SER A N 1
ATOM 546 C CA . SER A 1 71 ? -9.998 0.933 -0.881 1.00 96.75 71 SER A CA 1
ATOM 547 C C . SER A 1 71 ? -10.705 2.290 -0.893 1.00 96.75 71 SER A C 1
ATOM 549 O O . SER A 1 71 ? -10.135 3.325 -1.252 1.00 96.75 71 SER A O 1
ATOM 551 N N . GLU A 1 72 ? -11.941 2.319 -0.387 1.00 96.25 72 GLU A N 1
ATOM 552 C CA . GLU A 1 72 ? -12.662 3.580 -0.156 1.00 96.25 72 GLU A CA 1
ATOM 553 C C . GLU A 1 72 ? -11.913 4.518 0.802 1.00 96.25 72 GLU A C 1
ATOM 555 O O . GLU A 1 72 ? -11.972 5.742 0.657 1.00 96.25 72 GLU A O 1
ATOM 560 N N . LEU A 1 73 ? -11.217 3.952 1.793 1.00 96.69 73 LEU A N 1
ATOM 561 C CA . LEU A 1 73 ? -10.447 4.715 2.770 1.00 96.69 73 LEU A CA 1
ATOM 562 C C . LEU A 1 73 ? -9.294 5.447 2.094 1.00 96.69 73 LEU A C 1
ATOM 564 O O . LEU A 1 73 ? -9.112 6.644 2.317 1.00 96.69 73 LEU A O 1
ATOM 568 N N . LEU A 1 74 ? -8.539 4.749 1.244 1.00 97.00 74 LEU A N 1
ATOM 569 C CA . LEU A 1 74 ? -7.411 5.340 0.538 1.00 97.00 74 LEU A CA 1
ATOM 570 C C . LEU A 1 74 ? -7.873 6.426 -0.441 1.00 97.00 74 LEU A C 1
ATOM 572 O O . LEU A 1 74 ? -7.266 7.497 -0.496 1.00 97.00 74 LEU A O 1
ATOM 576 N N . HIS A 1 75 ? -8.982 6.189 -1.149 1.00 97.50 75 HIS A N 1
ATOM 577 C CA . HIS A 1 75 ? -9.601 7.190 -2.018 1.00 97.50 75 HIS A CA 1
ATOM 578 C C . HIS A 1 75 ? -9.972 8.465 -1.244 1.00 97.50 75 HIS A C 1
ATOM 580 O O . HIS A 1 75 ? -9.651 9.575 -1.672 1.00 97.50 75 HIS A O 1
ATOM 586 N N . LYS A 1 76 ? -10.594 8.327 -0.065 1.00 96.56 76 LYS A N 1
ATOM 587 C CA . LYS A 1 76 ? -10.927 9.465 0.810 1.00 96.56 76 LYS A CA 1
ATOM 588 C C . LYS A 1 76 ? -9.681 10.172 1.350 1.00 96.56 76 LYS A C 1
ATOM 590 O O . LYS A 1 76 ? -9.667 11.397 1.398 1.00 96.56 76 LYS A O 1
ATOM 595 N N . ALA A 1 77 ? -8.655 9.419 1.744 1.00 97.25 77 ALA A N 1
ATOM 596 C CA . ALA A 1 77 ? -7.442 9.959 2.355 1.00 97.25 77 ALA A CA 1
ATOM 597 C C . ALA A 1 77 ? -6.597 10.791 1.380 1.00 97.25 77 ALA A C 1
ATOM 599 O O . ALA A 1 77 ? -6.027 11.810 1.764 1.00 97.25 77 ALA A O 1
ATOM 600 N N . LEU A 1 78 ? -6.497 10.359 0.120 1.00 96.94 78 LEU A N 1
ATOM 601 C CA . LEU A 1 78 ? -5.658 11.023 -0.883 1.00 96.94 78 LEU A CA 1
ATOM 602 C C . LEU A 1 78 ? -6.431 12.036 -1.740 1.00 96.94 78 LEU A C 1
ATOM 604 O O . LEU A 1 78 ? -5.826 12.935 -2.333 1.00 96.94 78 LEU A O 1
ATOM 608 N N . GLY A 1 79 ? -7.757 11.901 -1.799 1.00 96.94 79 GLY A N 1
ATOM 609 C CA . GLY A 1 79 ? -8.619 12.647 -2.707 1.00 96.94 79 GLY A CA 1
ATOM 610 C C . GLY A 1 79 ? -8.526 12.142 -4.150 1.00 96.94 79 GLY A C 1
ATOM 611 O O . GLY A 1 79 ? -7.519 11.567 -4.567 1.00 96.94 79 GLY A O 1
ATOM 612 N N . GLU A 1 80 ? -9.579 12.400 -4.928 1.00 96.88 80 GLU A N 1
ATOM 613 C CA . GLU A 1 80 ? -9.783 11.845 -6.277 1.00 96.88 80 GLU A CA 1
ATOM 614 C C . GLU A 1 80 ? -8.573 12.042 -7.204 1.00 96.88 80 GLU A C 1
ATOM 616 O O . GLU A 1 80 ? -8.105 11.096 -7.839 1.00 96.88 80 GLU A O 1
ATOM 621 N N . HIS A 1 81 ? -8.022 13.259 -7.246 1.00 97.62 81 HIS A N 1
ATOM 622 C CA . HIS A 1 81 ? -6.914 13.593 -8.140 1.00 97.62 81 HIS A CA 1
ATOM 623 C C . HIS A 1 81 ? -5.633 12.811 -7.809 1.00 97.62 81 HIS A C 1
ATOM 625 O O . HIS A 1 81 ? -5.058 12.158 -8.680 1.00 97.62 81 HIS A O 1
ATOM 631 N N . THR A 1 82 ? -5.192 12.858 -6.548 1.00 97.69 82 THR A N 1
ATOM 632 C CA . THR A 1 82 ? -3.955 12.199 -6.105 1.00 97.69 82 THR A CA 1
ATOM 633 C C . THR A 1 82 ? -4.088 10.685 -6.172 1.00 97.69 82 THR A C 1
ATOM 635 O O . THR A 1 82 ? -3.170 10.017 -6.636 1.00 97.69 82 THR A O 1
ATOM 638 N N . TYR A 1 83 ? -5.229 10.150 -5.732 1.00 98.00 83 TYR A N 1
ATOM 639 C CA . TYR A 1 83 ? -5.520 8.721 -5.759 1.00 98.00 83 TYR A CA 1
ATOM 640 C C . TYR A 1 83 ? -5.440 8.159 -7.180 1.00 98.00 83 TYR A C 1
ATOM 642 O O . TYR A 1 83 ? -4.678 7.228 -7.438 1.00 98.00 83 TYR A O 1
ATOM 650 N N . THR A 1 84 ? -6.166 8.777 -8.118 1.00 97.88 84 THR A N 1
ATOM 651 C CA . THR A 1 84 ? -6.209 8.325 -9.514 1.00 97.88 84 THR A CA 1
ATOM 652 C C . THR A 1 84 ? -4.819 8.374 -10.130 1.00 97.88 84 THR A C 1
ATOM 654 O O . THR A 1 84 ? -4.355 7.390 -10.706 1.00 97.88 84 THR A O 1
ATOM 657 N N . ARG A 1 85 ? -4.102 9.489 -9.935 1.00 98.12 85 ARG A N 1
ATOM 658 C CA . ARG A 1 85 ? -2.774 9.650 -10.523 1.00 98.12 85 ARG A CA 1
ATOM 659 C C . ARG A 1 85 ? -1.747 8.691 -9.929 1.00 98.12 85 ARG A C 1
ATOM 661 O O . ARG A 1 85 ? -0.888 8.198 -10.656 1.00 98.12 85 ARG A O 1
ATOM 668 N N . LEU A 1 86 ? -1.828 8.417 -8.628 1.00 97.88 86 LEU A N 1
ATOM 669 C CA . LEU A 1 86 ? -0.951 7.458 -7.965 1.00 97.88 86 LEU A CA 1
ATOM 670 C C . LEU A 1 86 ? -1.133 6.052 -8.547 1.00 97.88 86 LEU A C 1
ATOM 672 O O . LEU A 1 86 ? -0.141 5.411 -8.885 1.00 97.88 86 LEU A O 1
ATOM 676 N N . LEU A 1 87 ? -2.380 5.595 -8.697 1.00 97.94 87 LEU A N 1
ATOM 677 C CA . LEU A 1 87 ? -2.678 4.274 -9.254 1.00 97.94 87 LEU A CA 1
ATOM 678 C C . LEU A 1 87 ? -2.239 4.148 -10.714 1.00 97.94 87 LEU A C 1
ATOM 680 O O . LEU A 1 87 ? -1.673 3.127 -11.090 1.00 97.94 87 LEU A O 1
ATOM 684 N N . GLU A 1 88 ? -2.456 5.182 -11.530 1.00 98.12 88 GLU A N 1
ATOM 685 C CA . GLU A 1 88 ? -1.975 5.214 -12.917 1.00 98.12 88 GLU A CA 1
ATOM 686 C C . GLU A 1 88 ? -0.457 5.041 -12.998 1.00 98.12 88 GLU A C 1
ATOM 688 O O . GLU A 1 88 ? 0.018 4.144 -13.692 1.00 98.12 88 GLU A O 1
ATOM 693 N N . LEU A 1 89 ? 0.291 5.862 -12.252 1.00 98.06 89 LEU A N 1
ATOM 694 C CA . LEU A 1 89 ? 1.754 5.832 -12.252 1.00 98.06 89 LEU A CA 1
ATOM 695 C C . LEU A 1 89 ? 2.293 4.489 -11.760 1.00 98.06 89 LEU A C 1
ATOM 697 O O . LEU A 1 89 ? 3.227 3.944 -12.338 1.00 98.06 89 LEU A O 1
ATOM 701 N N . LYS A 1 90 ? 1.700 3.939 -10.696 1.00 97.88 90 LYS A N 1
ATOM 702 C CA . LYS A 1 90 ? 2.143 2.658 -10.139 1.00 97.88 90 LYS A CA 1
ATOM 703 C C . LYS A 1 90 ? 1.801 1.478 -11.037 1.00 97.88 90 LYS A C 1
ATOM 705 O O . LYS A 1 90 ? 2.567 0.519 -11.081 1.00 97.88 90 LYS A O 1
ATOM 710 N N . ARG A 1 91 ? 0.704 1.556 -11.794 1.00 98.00 91 ARG A N 1
ATOM 711 C CA . ARG A 1 91 ? 0.379 0.549 -12.805 1.00 98.00 91 ARG A CA 1
ATOM 712 C C . ARG A 1 91 ? 1.398 0.566 -13.938 1.00 98.00 91 ARG A C 1
ATOM 714 O O . ARG A 1 91 ? 1.892 -0.495 -14.287 1.00 98.00 91 ARG A O 1
ATOM 721 N N . GLU A 1 92 ? 1.742 1.742 -14.458 1.00 98.06 92 GLU A N 1
ATOM 722 C CA . GLU A 1 92 ? 2.790 1.893 -15.479 1.00 98.06 92 GLU A CA 1
ATOM 723 C C . GLU A 1 92 ? 4.133 1.329 -14.987 1.00 98.06 92 GLU A C 1
ATOM 725 O O . GLU A 1 92 ? 4.713 0.473 -15.644 1.00 98.06 92 GLU A O 1
ATOM 730 N N . GLU A 1 93 ? 4.551 1.687 -13.768 1.00 97.94 93 GLU A N 1
ATOM 731 C CA . GLU A 1 93 ? 5.768 1.159 -13.133 1.00 97.94 93 GLU A CA 1
ATOM 732 C C . GLU A 1 93 ? 5.769 -0.377 -13.030 1.00 97.94 93 GLU A C 1
ATOM 734 O O . GLU A 1 93 ? 6.780 -1.028 -13.300 1.00 97.94 93 GLU A O 1
ATOM 739 N N . PHE A 1 94 ? 4.636 -0.977 -12.655 1.00 97.75 94 PHE A N 1
ATOM 740 C CA . PHE A 1 94 ? 4.521 -2.429 -12.545 1.00 97.75 94 PHE A CA 1
ATOM 741 C C . PHE A 1 94 ? 4.544 -3.131 -13.909 1.00 97.75 94 PHE A C 1
ATOM 743 O O . PHE A 1 94 ? 5.178 -4.178 -14.050 1.00 97.75 94 PHE A O 1
ATOM 750 N N . GLU A 1 95 ? 3.867 -2.568 -14.912 1.00 97.31 95 GLU A N 1
ATOM 751 C CA . GLU A 1 95 ? 3.890 -3.086 -16.282 1.00 97.31 95 GLU A CA 1
ATOM 752 C C . GLU A 1 95 ? 5.307 -3.040 -16.860 1.00 97.31 95 GLU A C 1
ATOM 754 O O . GLU A 1 95 ? 5.789 -4.053 -17.373 1.00 97.31 95 GLU A O 1
ATOM 759 N N . ASP A 1 96 ? 5.999 -1.912 -16.690 1.00 97.56 96 ASP A N 1
ATOM 760 C CA . ASP A 1 96 ? 7.377 -1.711 -17.136 1.00 97.56 96 ASP A CA 1
ATOM 761 C C . ASP A 1 96 ? 8.348 -2.705 -16.500 1.00 97.56 96 ASP A C 1
ATOM 763 O O . ASP A 1 96 ? 9.293 -3.146 -17.154 1.00 97.56 96 ASP A O 1
ATOM 767 N N . TYR A 1 97 ? 8.131 -3.075 -15.235 1.00 96.44 97 TYR A N 1
ATOM 768 C CA . TYR A 1 97 ? 8.909 -4.116 -14.568 1.00 96.44 97 TYR A CA 1
ATOM 769 C C . TYR A 1 97 ? 8.579 -5.513 -15.111 1.00 96.44 97 TYR A C 1
ATOM 771 O O . TYR A 1 97 ? 9.482 -6.297 -15.401 1.00 96.44 97 TYR A O 1
ATOM 779 N N . ARG A 1 98 ? 7.291 -5.832 -15.287 1.00 95.81 98 ARG A N 1
ATOM 780 C CA . ARG A 1 98 ? 6.833 -7.186 -15.635 1.00 95.81 98 ARG A CA 1
ATOM 781 C C . ARG A 1 98 ? 7.244 -7.636 -17.038 1.00 95.81 98 ARG A C 1
ATOM 783 O O . ARG A 1 98 ? 7.358 -8.834 -17.275 1.00 95.81 98 ARG A O 1
ATOM 790 N N . ILE A 1 99 ? 7.444 -6.707 -17.972 1.00 96.50 99 ILE A N 1
ATOM 791 C CA . ILE A 1 99 ? 7.859 -7.028 -19.350 1.00 96.50 99 ILE A CA 1
ATOM 792 C C . ILE A 1 99 ? 9.374 -7.232 -19.506 1.00 96.50 99 ILE A C 1
ATOM 794 O O . ILE A 1 99 ? 9.840 -7.535 -20.607 1.00 96.50 99 ILE A O 1
ATOM 798 N N . GLN A 1 100 ? 10.156 -7.039 -18.442 1.00 96.94 100 GLN A N 1
ATOM 799 C CA . GLN A 1 100 ? 11.607 -7.198 -18.493 1.00 96.94 100 GLN A CA 1
ATOM 800 C C . GLN A 1 100 ? 11.996 -8.674 -18.499 1.00 96.94 100 GLN A C 1
ATOM 802 O O . GLN A 1 100 ? 11.395 -9.488 -17.808 1.00 96.94 100 GLN A O 1
ATOM 807 N N . VAL A 1 101 ? 13.063 -8.999 -19.231 1.00 95.81 101 VAL A N 1
ATOM 808 C CA . VAL A 1 101 ? 13.771 -10.272 -19.069 1.00 95.81 101 VAL A CA 1
ATOM 809 C C . VAL A 1 101 ? 14.903 -10.040 -18.081 1.00 95.81 101 VAL A C 1
ATOM 811 O O . VAL A 1 101 ? 15.851 -9.300 -18.357 1.00 95.81 101 VAL A O 1
ATOM 814 N N . THR A 1 102 ? 14.789 -10.645 -16.909 1.00 96.31 102 THR A N 1
ATOM 815 C CA . THR A 1 102 ? 15.722 -10.432 -15.805 1.00 96.31 102 THR A CA 1
ATOM 816 C C . THR A 1 102 ? 17.007 -11.250 -15.983 1.00 96.31 102 THR A C 1
ATOM 818 O O . THR A 1 102 ? 16.991 -12.325 -16.592 1.00 96.31 102 THR A O 1
ATOM 821 N N . PRO A 1 103 ? 18.139 -10.812 -15.396 1.00 96.06 103 PRO A N 1
ATOM 822 C CA . PRO A 1 103 ? 19.360 -11.618 -15.367 1.00 96.06 103 PRO A CA 1
ATOM 823 C C . PRO A 1 103 ? 19.146 -13.020 -14.779 1.00 96.06 103 PRO A C 1
ATOM 825 O O . PRO A 1 103 ? 19.703 -13.983 -15.294 1.00 96.06 103 PRO A O 1
ATOM 828 N N . TYR A 1 104 ? 18.279 -13.154 -13.766 1.00 94.88 104 TYR A N 1
ATOM 829 C CA . TYR A 1 104 ? 17.920 -14.446 -13.172 1.00 94.88 104 TYR A CA 1
ATOM 830 C C . TYR A 1 104 ? 17.320 -15.414 -14.201 1.00 94.88 104 TYR A C 1
ATOM 832 O O . TYR A 1 104 ? 17.679 -16.591 -14.238 1.00 94.88 104 TYR A O 1
ATOM 840 N N . GLU A 1 105 ? 16.413 -14.928 -15.048 1.00 94.12 105 GLU A N 1
ATOM 841 C CA . GLU A 1 105 ? 15.794 -15.743 -16.094 1.00 94.12 105 GLU A CA 1
ATOM 842 C C . GLU A 1 105 ? 16.808 -16.137 -17.167 1.00 94.12 105 GLU A C 1
ATOM 844 O O . GLU A 1 105 ? 16.837 -17.296 -17.583 1.00 94.12 105 GLU A O 1
ATOM 849 N N . LEU A 1 106 ? 17.681 -15.207 -17.569 1.00 95.12 106 LEU A N 1
ATOM 850 C CA . LEU A 1 106 ? 18.758 -15.499 -18.515 1.00 95.12 106 LEU A CA 1
ATOM 851 C C . LEU A 1 106 ? 19.691 -16.579 -17.964 1.00 95.12 106 LEU A C 1
ATOM 853 O O . LEU A 1 106 ? 19.925 -17.578 -18.633 1.00 95.12 106 LEU A O 1
ATOM 857 N N . GLU A 1 107 ? 20.183 -16.429 -16.737 1.00 95.62 107 GLU A N 1
ATOM 858 C CA . GLU A 1 107 ? 21.106 -17.385 -16.115 1.00 95.62 107 GLU A CA 1
ATOM 859 C C . GLU A 1 107 ? 20.484 -18.773 -15.918 1.00 95.62 107 GLU A C 1
ATOM 861 O O . GLU A 1 107 ? 21.170 -19.786 -16.052 1.00 95.62 107 GLU A O 1
ATOM 866 N N . LYS A 1 108 ? 19.184 -18.841 -15.613 1.00 94.12 108 LYS A N 1
ATOM 867 C CA . LYS A 1 108 ? 18.500 -20.101 -15.308 1.00 94.12 108 LYS A CA 1
ATOM 868 C C . LYS A 1 108 ? 18.008 -20.848 -16.543 1.00 94.12 108 LYS A C 1
ATOM 870 O O . LYS A 1 108 ? 18.032 -22.078 -16.541 1.00 94.12 108 LYS A O 1
ATOM 875 N N . PHE A 1 109 ? 17.526 -20.138 -17.562 1.00 93.81 109 PHE A N 1
ATOM 876 C CA . PHE A 1 109 ? 16.840 -20.756 -18.698 1.00 93.81 109 PHE A CA 1
ATOM 877 C C . PHE A 1 109 ? 17.663 -20.747 -19.990 1.00 93.81 109 PHE A C 1
ATOM 879 O O . PHE A 1 109 ? 17.511 -21.670 -20.786 1.00 93.81 109 PHE A O 1
ATOM 886 N N . LEU A 1 110 ? 18.567 -19.779 -20.196 1.00 91.31 110 LEU A N 1
ATOM 887 C CA . LEU A 1 110 ? 19.385 -19.709 -21.416 1.00 91.31 110 LEU A CA 1
ATOM 888 C C . LEU A 1 110 ? 20.398 -20.863 -21.552 1.00 91.31 110 LEU A C 1
ATOM 890 O O . LEU A 1 110 ? 20.520 -21.373 -22.659 1.00 91.31 110 LEU A O 1
ATOM 894 N N . PRO A 1 111 ? 21.099 -21.332 -20.494 1.00 89.75 111 PRO A N 1
ATOM 895 C CA . PRO A 1 111 ? 22.056 -22.441 -20.620 1.00 89.75 111 PRO A CA 1
ATOM 896 C C . PRO A 1 111 ? 21.412 -23.818 -20.835 1.00 89.75 111 PRO A C 1
ATOM 898 O O . PRO A 1 111 ? 22.126 -24.797 -21.041 1.00 89.75 111 PRO A O 1
ATOM 901 N N . VAL A 1 112 ? 20.086 -23.916 -20.695 1.00 80.06 112 VAL A N 1
ATOM 902 C CA . VAL A 1 112 ? 19.312 -25.162 -20.841 1.00 80.06 112 VAL A CA 1
ATOM 903 C C . VAL A 1 112 ? 18.790 -25.335 -22.282 1.00 80.06 112 VAL A C 1
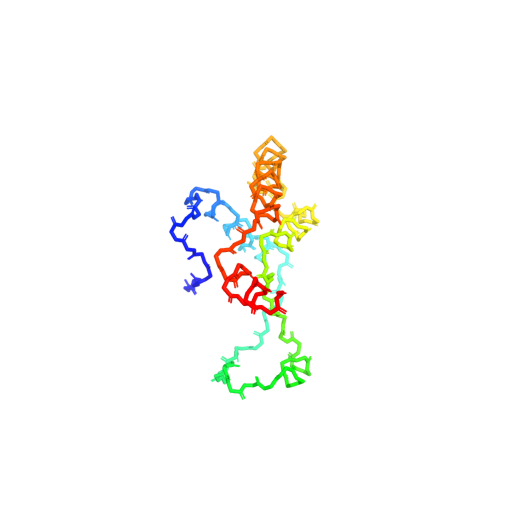ATOM 905 O O . VAL A 1 112 ? 18.230 -26.381 -22.608 1.00 80.06 112 VAL A O 1
ATOM 908 N N . LEU A 1 113 ? 18.987 -24.323 -23.135 1.00 59.44 113 LEU A N 1
ATOM 909 C CA . LEU A 1 113 ? 18.727 -24.321 -24.581 1.00 59.44 113 LEU A CA 1
ATOM 910 C C . LEU A 1 113 ? 19.989 -24.699 -25.367 1.00 59.44 113 LEU A C 1
ATOM 912 O O . LEU A 1 113 ? 19.830 -25.421 -26.377 1.00 59.44 113 LEU A O 1
#

Secondary structure (DSSP, 8-state):
-------TTS-HHHHHHHHHHHHHHHHHHTPPPPPP--S-GGG--HHHHHHTT-PPPPSSHHHHHHHHHT-HHHHHHHHHHHHHHHHHHHHHHHHHHHT---HHHHHHHGGG-

Radius of gyration: 18.41 Å; chains: 1; bounding box: 38×39×46 Å